Protein AF-A0A9W4D7L9-F1 (afdb_monomer_lite)

Foldseek 3Di:
DDDDDDDDDDDDDPDDPPPDDDPDDDDPDDDPPDDCQPKFWAWADPPATDGPVQLLVLLVLQLVVVVVVPDDDDDDDPPPPSQHWDQDCCQVVVVHDRQKTWGWGDDDPPDDDGQKIFIARSVVSGTPFIWGQDPDPDPPRDIDGTDTDMDHPPDDGD

Structure (mmCIF, N/CA/C/O backbone):
data_AF-A0A9W4D7L9-F1
#
_entry.id   AF-A0A9W4D7L9-F1
#
loop_
_atom_site.group_PDB
_atom_site.id
_atom_site.type_symbol
_atom_site.label_atom_id
_atom_site.label_alt_id
_atom_site.label_comp_id
_atom_site.label_asym_id
_atom_site.label_entity_id
_atom_site.label_seq_id
_atom_site.pdbx_PDB_ins_code
_atom_site.Cartn_x
_atom_site.Cartn_y
_atom_site.Cartn_z
_atom_site.occupancy
_atom_site.B_iso_or_equiv
_atom_site.auth_seq_id
_atom_site.auth_comp_id
_atom_site.auth_asym_id
_atom_site.auth_atom_id
_atom_site.pdbx_PDB_model_num
ATOM 1 N N . MET A 1 1 ? -80.096 15.668 -21.200 1.00 39.53 1 MET A N 1
ATOM 2 C CA . MET A 1 1 ? -78.839 14.946 -21.514 1.00 39.53 1 MET A CA 1
ATOM 3 C C . MET A 1 1 ? -77.787 15.503 -20.558 1.00 39.53 1 MET A C 1
ATOM 5 O O . MET A 1 1 ? -77.551 16.695 -20.610 1.00 39.53 1 MET A O 1
ATOM 9 N N . LYS A 1 2 ? -77.468 14.820 -19.444 1.00 35.56 2 LYS A N 1
ATOM 10 C CA . LYS A 1 2 ? -76.259 13.977 -19.274 1.00 35.56 2 LYS A CA 1
ATOM 11 C C . LYS A 1 2 ? -75.032 14.683 -19.895 1.00 35.56 2 LYS A C 1
ATOM 13 O O . LYS A 1 2 ? -75.004 14.805 -21.111 1.00 35.56 2 LYS A O 1
ATOM 18 N N . PHE A 1 3 ? -74.056 15.207 -19.148 1.00 45.81 3 PHE A N 1
ATOM 19 C CA . PHE A 1 3 ? -73.063 14.405 -18.424 1.00 45.81 3 PHE A CA 1
ATOM 20 C C . PHE A 1 3 ? -72.004 15.287 -17.697 1.00 45.81 3 PHE A C 1
ATOM 22 O O . PHE A 1 3 ? -71.580 16.283 -18.268 1.00 45.81 3 PHE A O 1
ATOM 29 N N . PHE A 1 4 ? -71.572 14.838 -16.500 1.00 49.97 4 PHE A N 1
ATOM 30 C CA . PHE A 1 4 ? -70.299 15.084 -15.762 1.00 49.97 4 PHE A CA 1
ATOM 31 C C . PHE A 1 4 ? -69.920 16.547 -15.423 1.00 49.97 4 PHE A C 1
ATOM 33 O O . PHE A 1 4 ? -69.553 17.314 -16.297 1.00 49.97 4 PHE A O 1
ATOM 40 N N . VAL A 1 5 ? -70.007 17.064 -14.186 1.00 48.44 5 VAL A N 1
ATOM 41 C CA . VAL A 1 5 ? -69.280 16.709 -12.938 1.00 48.44 5 VAL A CA 1
ATOM 42 C C . VAL A 1 5 ? -67.949 15.993 -13.164 1.00 48.44 5 VAL A C 1
ATOM 44 O O . VAL A 1 5 ? -67.943 14.773 -13.292 1.00 48.44 5 VAL A O 1
ATOM 47 N N . ALA A 1 6 ? -66.843 16.743 -13.125 1.00 48.75 6 ALA A N 1
ATOM 48 C CA . ALA A 1 6 ? -65.568 16.315 -12.537 1.00 48.75 6 ALA A CA 1
ATOM 49 C C . ALA A 1 6 ? -64.525 17.453 -12.550 1.00 48.75 6 ALA A C 1
ATOM 51 O O . ALA A 1 6 ? -64.296 18.053 -13.593 1.00 48.75 6 ALA A O 1
ATOM 52 N N . LEU A 1 7 ? -63.879 17.649 -11.390 1.00 46.72 7 LEU A N 1
ATOM 53 C CA . LEU A 1 7 ? -62.526 18.193 -11.165 1.00 46.72 7 LEU A CA 1
ATOM 54 C C . LEU A 1 7 ? -62.239 19.603 -11.727 1.00 46.72 7 LEU A C 1
ATOM 56 O O . LEU A 1 7 ? -62.001 19.771 -12.912 1.00 46.72 7 LEU A O 1
ATOM 60 N N . LEU A 1 8 ? -62.196 20.705 -10.972 1.00 48.62 8 LEU A N 1
ATOM 61 C CA . LEU A 1 8 ? -61.553 20.955 -9.676 1.00 48.62 8 LEU A CA 1
ATOM 62 C C . LEU A 1 8 ? -60.170 20.305 -9.503 1.00 48.62 8 LEU A C 1
ATOM 64 O O . LEU A 1 8 ? -60.041 19.095 -9.367 1.00 48.62 8 LEU A O 1
ATOM 68 N N . LEU A 1 9 ? -59.194 21.206 -9.378 1.00 43.56 9 LEU A N 1
ATOM 69 C CA . LEU A 1 9 ? -57.850 21.048 -8.837 1.00 43.56 9 LEU A CA 1
ATOM 70 C C . LEU A 1 9 ? -56.789 20.345 -9.696 1.00 43.56 9 LEU A C 1
ATOM 72 O O . LEU A 1 9 ? -56.793 19.144 -9.925 1.00 43.56 9 LEU A O 1
ATOM 76 N N . SER A 1 10 ? -55.780 21.170 -10.000 1.00 45.16 10 SER A N 1
ATOM 77 C CA . SER A 1 10 ? -54.356 20.851 -9.908 1.00 45.16 10 SER A CA 1
ATOM 78 C C . SER A 1 10 ? -53.862 19.676 -10.735 1.00 45.16 10 SER A C 1
ATOM 80 O O . SER A 1 10 ? -53.931 18.546 -10.280 1.00 45.16 10 SER A O 1
ATOM 82 N N . LEU A 1 11 ? -53.182 19.960 -11.844 1.00 47.69 11 LEU A N 1
ATOM 83 C CA . LEU A 1 11 ? -51.958 19.229 -12.170 1.00 47.69 11 LEU A CA 1
ATOM 84 C C . LEU A 1 11 ? -51.095 20.058 -13.122 1.00 47.69 11 LEU A C 1
ATOM 86 O O . LEU A 1 11 ? -51.277 20.090 -14.335 1.00 47.69 11 LEU A O 1
ATOM 90 N N . LEU A 1 12 ? -50.146 20.752 -12.493 1.00 53.72 12 LEU A N 1
ATOM 91 C CA . LEU A 1 12 ? -48.843 21.086 -13.047 1.00 53.72 12 LEU A CA 1
ATOM 92 C C . LEU A 1 12 ? -48.313 19.895 -13.855 1.00 53.72 12 LEU A C 1
ATOM 94 O O . LEU A 1 12 ? -47.987 18.857 -13.285 1.00 53.72 12 LEU A O 1
ATOM 98 N N . LEU A 1 13 ? -48.190 20.057 -15.167 1.00 53.44 13 LEU A N 1
ATOM 99 C CA . LEU A 1 13 ? -47.431 19.143 -16.013 1.00 53.44 13 LEU A CA 1
ATOM 100 C C . LEU A 1 13 ? -46.255 19.915 -16.605 1.00 53.44 13 LEU A C 1
ATOM 102 O O . LEU A 1 13 ? -46.227 20.294 -17.771 1.00 53.44 13 LEU A O 1
ATOM 106 N N . ILE A 1 14 ? -45.280 20.162 -15.731 1.00 51.59 14 ILE A N 1
ATOM 107 C CA . ILE A 1 14 ? -43.893 20.404 -16.114 1.00 51.59 14 ILE A CA 1
ATOM 108 C C . ILE A 1 14 ? -43.387 19.058 -16.639 1.00 51.59 14 ILE A C 1
ATOM 110 O O . ILE A 1 14 ? -43.145 18.134 -15.866 1.00 51.59 14 ILE A O 1
ATOM 114 N N . SER A 1 15 ? -43.269 18.917 -17.955 1.00 47.84 15 SER A N 1
ATOM 115 C CA . SER A 1 15 ? -42.653 17.747 -18.573 1.00 47.84 15 SER A CA 1
ATOM 116 C C . SER A 1 15 ? -41.131 17.834 -18.430 1.00 47.84 15 SER A C 1
ATOM 118 O O . SER A 1 15 ? -40.434 18.307 -19.327 1.00 47.84 15 SER A O 1
ATOM 120 N N . THR A 1 16 ? -40.605 17.392 -17.289 1.00 58.09 16 THR A N 1
ATOM 121 C CA . THR A 1 16 ? -39.207 16.970 -17.169 1.00 58.09 16 THR A CA 1
ATOM 122 C C . THR A 1 16 ? -39.081 15.548 -17.726 1.00 58.09 16 THR A C 1
ATOM 124 O O . THR A 1 16 ? -39.825 14.656 -17.306 1.00 58.09 16 THR A O 1
ATOM 127 N N . PRO A 1 17 ? -38.152 15.266 -18.656 1.00 49.84 17 PRO A N 1
ATOM 128 C CA . PRO A 1 17 ? -37.817 13.888 -18.967 1.00 49.84 17 PRO A CA 1
ATOM 129 C C . PRO A 1 17 ? -37.089 13.293 -17.760 1.00 49.84 17 PRO A C 1
ATOM 131 O O . PRO A 1 17 ? -35.905 13.527 -17.523 1.00 49.84 17 PRO A O 1
ATOM 134 N N . THR A 1 18 ? -37.834 12.515 -16.982 1.00 48.56 18 THR A N 1
ATOM 135 C CA . THR A 1 18 ? -37.284 11.611 -15.978 1.00 48.56 18 THR A CA 1
ATOM 136 C C . THR A 1 18 ? -36.691 10.420 -16.727 1.00 48.56 18 THR A C 1
ATOM 138 O O . THR A 1 18 ? -37.384 9.444 -16.995 1.00 48.56 18 THR A O 1
ATOM 141 N N . ILE A 1 19 ? -35.412 10.493 -17.104 1.00 51.25 19 ILE A N 1
ATOM 142 C CA . ILE A 1 19 ? -34.657 9.276 -17.417 1.00 51.25 19 ILE A CA 1
ATOM 143 C C . ILE A 1 19 ? -34.213 8.698 -16.078 1.00 51.25 19 ILE A C 1
ATOM 145 O O . ILE A 1 19 ? -33.366 9.247 -15.372 1.00 51.25 19 ILE A O 1
ATOM 149 N N . ALA A 1 20 ? -34.883 7.611 -15.713 1.00 48.94 20 ALA A N 1
ATOM 150 C CA . ALA A 1 20 ? -34.623 6.823 -14.530 1.00 48.94 20 ALA A CA 1
ATOM 151 C C . ALA A 1 20 ? -33.169 6.325 -14.485 1.00 48.94 20 ALA A C 1
ATOM 153 O O . ALA A 1 20 ? -32.570 5.938 -15.488 1.00 48.94 20 ALA A O 1
ATOM 154 N N . ARG A 1 21 ? -32.633 6.308 -13.265 1.00 45.81 21 ARG A N 1
ATOM 155 C CA . ARG A 1 21 ? -31.405 5.624 -12.856 1.00 45.81 21 ARG A CA 1
ATOM 156 C C . ARG A 1 21 ? -31.356 4.196 -13.418 1.00 45.81 21 ARG A C 1
ATOM 158 O O . ARG A 1 21 ? -32.231 3.391 -13.123 1.00 45.81 21 ARG A O 1
ATOM 165 N N . SER A 1 22 ? -30.254 3.860 -14.080 1.00 35.50 22 SER A N 1
ATOM 166 C CA . SER A 1 22 ? -29.728 2.497 -14.139 1.00 35.50 22 SER A CA 1
ATOM 167 C C . SER A 1 22 ? -28.248 2.557 -13.782 1.00 35.50 22 SER A C 1
ATOM 169 O O . SER A 1 22 ? -27.393 2.875 -14.606 1.00 35.50 22 SER A O 1
ATOM 171 N N . VAL A 1 23 ? -27.966 2.305 -12.505 1.00 49.47 23 VAL A N 1
ATOM 172 C CA . VAL A 1 23 ? -26.630 1.997 -12.003 1.00 49.47 23 VAL A CA 1
ATOM 173 C C . VAL A 1 23 ? -26.426 0.504 -12.241 1.00 49.47 23 VAL A C 1
ATOM 175 O O . VAL A 1 23 ? -26.947 -0.293 -11.471 1.00 49.47 23 VAL A O 1
ATOM 178 N N . ASN A 1 24 ? -25.759 0.133 -13.336 1.00 39.84 24 ASN A N 1
ATOM 179 C CA . ASN A 1 24 ? -24.883 -1.043 -13.438 1.00 39.84 24 ASN A CA 1
ATOM 180 C C . ASN A 1 24 ? -24.457 -1.301 -14.886 1.00 39.84 24 ASN A C 1
ATOM 182 O O . ASN A 1 24 ? -25.270 -1.241 -15.801 1.00 39.84 24 ASN A O 1
ATOM 186 N N . GLY A 1 25 ? -23.203 -1.730 -15.042 1.00 33.22 25 GLY A N 1
ATOM 187 C CA . GLY A 1 25 ? -22.827 -2.642 -16.121 1.00 33.22 25 GLY A CA 1
ATOM 188 C C . GLY A 1 25 ? -21.951 -2.043 -17.212 1.00 33.22 25 GLY A C 1
ATOM 189 O O . GLY A 1 25 ? -22.441 -1.533 -18.209 1.00 33.22 25 GLY A O 1
ATOM 190 N N . SER A 1 26 ? -20.641 -2.165 -17.005 1.00 46.06 26 SER A N 1
ATOM 191 C CA . SER A 1 26 ? -19.586 -2.314 -18.013 1.00 46.06 26 SER A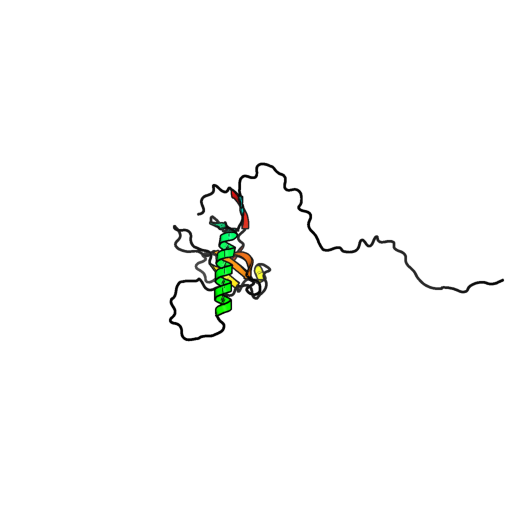 CA 1
ATOM 192 C C . SER A 1 26 ? -19.927 -1.985 -19.477 1.00 46.06 26 SER A C 1
ATOM 194 O O . SER A 1 26 ? -20.535 -2.776 -20.194 1.00 46.06 26 SER A O 1
ATOM 196 N N . SER A 1 27 ? -19.304 -0.939 -20.003 1.00 39.19 27 SER A N 1
ATOM 197 C CA . SER A 1 27 ? -18.624 -1.100 -21.285 1.00 39.19 27 SER A CA 1
ATOM 198 C C . SER A 1 27 ? -17.286 -0.394 -21.182 1.00 39.19 27 SER A C 1
ATOM 200 O O . SER A 1 27 ? -17.198 0.824 -21.059 1.00 39.19 27 SER A O 1
ATOM 202 N N . LEU A 1 28 ? -16.244 -1.224 -21.122 1.00 44.22 28 LEU A N 1
ATOM 203 C CA . LEU A 1 28 ? -14.868 -0.862 -21.410 1.00 44.22 28 LEU A CA 1
ATOM 204 C C . LEU A 1 28 ? -14.845 0.235 -22.476 1.00 44.22 28 LEU A C 1
ATOM 206 O O . LEU A 1 28 ? -15.175 -0.019 -23.637 1.00 44.22 28 LEU A O 1
ATOM 210 N N . GLN A 1 29 ? -14.445 1.448 -22.091 1.00 43.44 29 GLN A N 1
ATOM 211 C CA . GLN A 1 29 ? -13.973 2.406 -23.075 1.00 43.44 29 GLN A CA 1
ATOM 212 C C . GLN A 1 29 ? -12.815 1.734 -23.807 1.00 43.44 29 GLN A C 1
ATOM 214 O O . GLN A 1 29 ? -11.781 1.439 -23.212 1.00 43.44 29 GLN A O 1
ATOM 219 N N . LYS A 1 30 ? -13.085 1.413 -25.077 1.00 44.56 30 LYS A N 1
ATOM 220 C CA . LYS A 1 30 ? -12.150 1.111 -26.162 1.00 44.56 30 LYS A CA 1
ATOM 221 C C . LYS A 1 30 ? -10.707 1.426 -25.764 1.00 44.56 30 LYS A C 1
ATOM 223 O O . LYS A 1 30 ? -10.271 2.572 -25.828 1.00 44.56 30 LYS A O 1
ATOM 228 N N . VAL A 1 31 ? -9.981 0.385 -25.361 1.00 47.41 31 VAL A N 1
ATOM 229 C CA . VAL A 1 31 ? -8.530 0.445 -25.218 1.00 47.41 31 VAL A CA 1
ATOM 230 C C . VAL A 1 31 ? -7.973 0.601 -26.626 1.00 47.41 31 VAL A C 1
ATOM 232 O O . VAL A 1 31 ? -8.054 -0.311 -27.449 1.00 47.41 31 VAL A O 1
ATOM 235 N N . ASP A 1 32 ? -7.480 1.801 -26.909 1.00 41.84 32 ASP A N 1
ATOM 236 C CA . ASP A 1 32 ? -6.741 2.132 -28.116 1.00 41.84 32 ASP A CA 1
ATOM 237 C C . ASP A 1 32 ? -5.537 1.179 -28.203 1.00 41.84 32 ASP A C 1
ATOM 239 O O . ASP A 1 32 ? -4.627 1.206 -27.370 1.00 41.84 32 ASP A O 1
ATOM 243 N N . LYS A 1 33 ? -5.573 0.253 -29.166 1.00 45.53 33 LYS A N 1
ATOM 244 C CA . LYS A 1 33 ? -4.533 -0.754 -29.400 1.00 45.53 33 LYS A CA 1
ATOM 245 C C . LYS A 1 33 ? -3.344 -0.074 -30.085 1.00 45.53 33 LYS A C 1
ATOM 247 O O . LYS A 1 33 ? -3.106 -0.271 -31.272 1.00 45.53 33 LYS A O 1
ATOM 252 N N . ARG A 1 34 ? -2.615 0.763 -29.347 1.00 53.78 34 ARG A N 1
ATOM 253 C CA . ARG A 1 34 ? -1.364 1.393 -29.789 1.00 53.78 34 ARG A CA 1
ATOM 254 C C . ARG A 1 34 ? -0.223 0.879 -28.916 1.00 53.78 34 ARG A C 1
ATOM 256 O O . ARG A 1 34 ? -0.152 1.227 -27.745 1.00 53.78 34 ARG A O 1
ATOM 263 N N . ASN A 1 35 ? 0.621 0.021 -29.500 1.00 48.62 35 ASN A N 1
ATOM 264 C CA . ASN A 1 35 ? 1.875 -0.512 -28.945 1.00 48.62 35 ASN A CA 1
ATOM 265 C C . ASN A 1 35 ? 1.834 -0.796 -27.437 1.00 48.62 35 ASN A C 1
ATOM 267 O O . ASN A 1 35 ? 2.450 -0.102 -26.627 1.00 48.62 35 ASN A O 1
ATOM 271 N N . SER A 1 36 ? 1.083 -1.826 -27.050 1.00 55.72 36 SER A N 1
ATOM 272 C CA . SER A 1 36 ? 1.057 -2.295 -25.669 1.00 55.72 36 SER A CA 1
ATOM 273 C C . SER A 1 36 ? 2.248 -3.216 -25.418 1.00 55.72 36 SER A C 1
ATOM 275 O O . SER A 1 36 ? 2.080 -4.432 -25.300 1.00 55.72 36 SER A O 1
ATOM 277 N N . ASP A 1 37 ? 3.453 -2.650 -25.343 1.00 62.28 37 ASP A N 1
ATOM 278 C CA . ASP A 1 37 ? 4.521 -3.338 -24.618 1.00 62.28 37 ASP A CA 1
ATOM 279 C C . ASP A 1 37 ? 3.966 -3.740 -23.242 1.00 62.28 37 ASP A C 1
ATOM 281 O O . ASP A 1 37 ? 3.205 -2.957 -22.652 1.00 62.28 37 ASP A O 1
ATOM 285 N N . PRO A 1 38 ? 4.276 -4.945 -22.730 1.00 69.44 38 PRO A N 1
ATOM 286 C CA . PRO A 1 38 ? 3.800 -5.359 -21.421 1.00 69.44 38 PRO A CA 1
ATOM 287 C C . PRO A 1 38 ? 4.160 -4.281 -20.390 1.00 69.44 38 PRO A C 1
ATOM 289 O O . PRO A 1 38 ? 5.289 -3.785 -20.342 1.00 69.44 38 PRO A O 1
ATOM 292 N N . ARG A 1 39 ? 3.170 -3.862 -19.599 1.00 79.75 39 ARG A N 1
ATOM 293 C CA . ARG A 1 39 ? 3.345 -2.867 -18.538 1.00 79.75 39 ARG A CA 1
ATOM 294 C C . ARG A 1 39 ? 3.089 -3.510 -17.191 1.00 79.75 39 ARG A C 1
ATOM 296 O O . ARG A 1 39 ? 2.148 -4.284 -17.032 1.00 79.75 39 ARG A O 1
ATOM 303 N N . HIS A 1 40 ? 3.911 -3.141 -16.224 1.00 85.00 40 HIS A N 1
ATOM 304 C CA . HIS A 1 40 ? 3.622 -3.341 -14.815 1.00 85.00 40 HIS A CA 1
ATOM 305 C C . HIS A 1 40 ? 2.654 -2.257 -14.340 1.00 85.00 40 HIS A C 1
ATOM 307 O O . HIS A 1 40 ? 2.683 -1.127 -14.836 1.00 85.00 40 HIS A O 1
ATOM 313 N N . PHE A 1 41 ? 1.820 -2.599 -13.362 1.00 90.56 41 PHE A N 1
ATOM 314 C CA . PHE A 1 41 ? 0.887 -1.689 -12.697 1.00 90.56 41 PHE A CA 1
ATOM 315 C C . PHE A 1 41 ? 1.104 -1.753 -11.188 1.00 90.56 41 PHE A C 1
ATOM 317 O O . PHE A 1 41 ? 1.391 -2.825 -10.646 1.00 90.56 41 PHE A O 1
ATOM 324 N N . GLY A 1 42 ? 0.949 -0.621 -10.506 1.00 93.44 42 GLY A N 1
ATOM 325 C CA . GLY A 1 42 ? 1.091 -0.564 -9.057 1.00 93.44 42 GLY A CA 1
ATOM 326 C C . GLY A 1 42 ? 1.265 0.854 -8.530 1.00 93.44 42 GLY A C 1
ATOM 327 O O . GLY A 1 42 ? 0.600 1.779 -8.997 1.00 93.44 42 GLY A O 1
ATOM 328 N N . PHE A 1 43 ? 2.156 1.019 -7.555 1.00 94.19 43 PHE A N 1
ATOM 329 C CA . PHE A 1 43 ? 2.311 2.255 -6.790 1.00 94.19 43 PHE A CA 1
ATOM 330 C C . PHE A 1 43 ? 3.737 2.792 -6.848 1.00 94.19 43 PHE A C 1
ATOM 332 O O . PHE A 1 43 ? 4.694 2.028 -6.809 1.00 94.19 43 PHE A O 1
ATOM 339 N N . GLU A 1 44 ? 3.873 4.112 -6.902 1.00 92.62 44 GLU A N 1
ATOM 340 C CA . GLU A 1 44 ? 5.145 4.831 -6.909 1.00 92.62 44 GLU A CA 1
ATOM 341 C C . GLU A 1 44 ? 5.243 5.747 -5.687 1.00 92.62 44 GLU A C 1
ATOM 343 O O . GLU A 1 44 ? 4.441 6.671 -5.515 1.00 92.62 44 GLU A O 1
ATOM 348 N N . CYS A 1 45 ? 6.229 5.465 -4.839 1.00 89.44 45 CYS A N 1
ATOM 349 C CA . CYS A 1 45 ? 6.534 6.178 -3.605 1.00 89.44 45 CYS A CA 1
ATOM 350 C C . CYS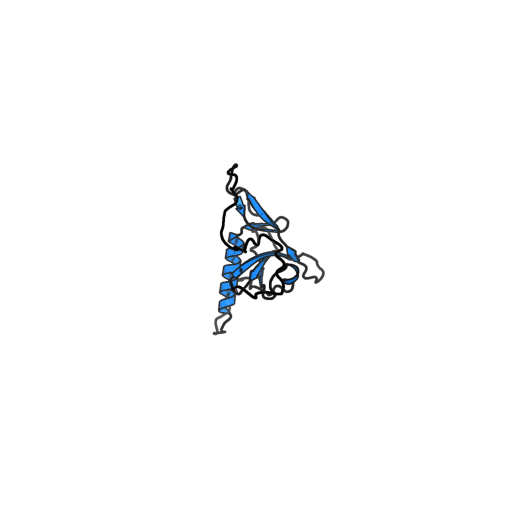 A 1 45 ? 7.917 6.827 -3.744 1.00 89.44 45 CYS A C 1
ATOM 352 O O . CYS A 1 45 ? 8.944 6.176 -3.544 1.00 89.44 45 CYS A O 1
ATOM 354 N N . GLY A 1 46 ? 7.964 8.101 -4.140 1.00 86.00 46 GLY A N 1
ATOM 355 C CA . GLY A 1 46 ? 9.232 8.766 -4.451 1.00 86.00 46 GLY A CA 1
ATOM 356 C C . GLY A 1 46 ? 9.948 8.075 -5.616 1.00 86.00 46 GLY A C 1
ATOM 357 O O . GLY A 1 46 ? 9.431 8.052 -6.728 1.00 86.00 46 GLY A O 1
ATOM 358 N N . SER A 1 47 ? 11.128 7.509 -5.364 1.00 84.38 47 SER A N 1
ATOM 359 C CA . SER A 1 47 ? 11.911 6.746 -6.348 1.00 84.38 47 SER A CA 1
ATOM 360 C C . SER A 1 47 ? 11.540 5.260 -6.433 1.00 84.38 47 SER A C 1
ATOM 362 O O . SER A 1 47 ? 11.992 4.582 -7.359 1.00 84.38 47 SER A O 1
ATOM 364 N N . ARG A 1 48 ? 10.743 4.750 -5.485 1.00 85.94 48 ARG A N 1
ATOM 365 C CA . ARG A 1 48 ? 10.399 3.327 -5.380 1.00 85.94 48 ARG A CA 1
ATOM 366 C C . ARG A 1 48 ? 9.114 3.016 -6.118 1.00 85.94 48 ARG A C 1
ATOM 368 O O . ARG A 1 48 ? 8.171 3.810 -6.100 1.00 85.94 48 ARG A O 1
ATOM 375 N N . LYS A 1 49 ? 9.057 1.832 -6.725 1.00 88.44 49 LYS A N 1
ATOM 376 C CA . LYS A 1 49 ? 7.852 1.322 -7.383 1.00 88.44 49 LYS A CA 1
ATOM 377 C C . LYS A 1 49 ? 7.533 -0.072 -6.880 1.00 88.44 49 LYS A C 1
ATOM 379 O O . LYS A 1 49 ? 8.399 -0.936 -6.842 1.00 88.44 49 LYS A O 1
ATOM 384 N N . TYR A 1 50 ? 6.270 -0.284 -6.551 1.00 89.12 50 TYR A N 1
ATOM 385 C CA . TYR A 1 50 ? 5.750 -1.533 -6.021 1.00 89.12 50 TYR A CA 1
ATOM 386 C C . TYR A 1 50 ? 4.698 -2.072 -6.973 1.00 89.12 50 TYR A C 1
ATOM 388 O O . TYR A 1 50 ? 3.708 -1.390 -7.246 1.00 89.12 50 TYR A O 1
ATOM 396 N N . LYS A 1 51 ? 4.898 -3.290 -7.485 1.00 91.19 51 LYS A N 1
ATOM 397 C CA . LYS A 1 51 ? 3.870 -3.979 -8.270 1.00 91.19 51 LYS A CA 1
ATOM 398 C C . LYS A 1 51 ? 2.625 -4.197 -7.422 1.00 91.19 51 LYS A C 1
ATOM 400 O O . LYS A 1 51 ? 2.713 -4.513 -6.236 1.00 91.19 51 LYS A O 1
ATOM 405 N N . LEU A 1 52 ? 1.464 -4.129 -8.065 1.00 93.00 52 LEU A N 1
ATOM 406 C CA . LEU A 1 52 ? 0.202 -4.472 -7.420 1.00 93.00 52 LEU A CA 1
ATOM 407 C C . LEU A 1 52 ? 0.220 -5.904 -6.861 1.00 93.00 52 LEU A C 1
ATOM 409 O O . LEU A 1 52 ? -0.309 -6.123 -5.779 1.00 93.00 52 LEU A O 1
ATOM 413 N N . SER A 1 53 ? 0.869 -6.852 -7.549 1.00 91.50 53 SER A N 1
ATOM 414 C CA . SER A 1 53 ? 1.028 -8.231 -7.062 1.00 91.50 53 SER A CA 1
ATOM 415 C C . SER A 1 53 ? 1.747 -8.286 -5.714 1.00 91.50 53 SER A C 1
ATOM 417 O O . SER A 1 53 ? 1.250 -8.919 -4.795 1.00 91.50 53 SER A O 1
ATOM 419 N N . THR A 1 54 ? 2.838 -7.533 -5.550 1.00 91.12 54 THR A N 1
ATOM 420 C CA . THR A 1 54 ? 3.559 -7.437 -4.273 1.00 91.12 54 THR A CA 1
ATOM 421 C C . THR A 1 54 ? 2.665 -6.885 -3.166 1.00 91.12 54 THR A C 1
ATOM 423 O O . THR A 1 54 ? 2.687 -7.385 -2.047 1.00 91.12 54 THR A O 1
ATOM 426 N N . CYS A 1 55 ? 1.845 -5.872 -3.462 1.00 93.25 55 CYS A N 1
ATOM 427 C CA . CYS A 1 55 ? 0.890 -5.349 -2.486 1.00 93.25 55 CYS A CA 1
ATOM 428 C C . CYS A 1 55 ? -0.173 -6.391 -2.102 1.00 93.25 55 CYS A C 1
ATOM 430 O O . CY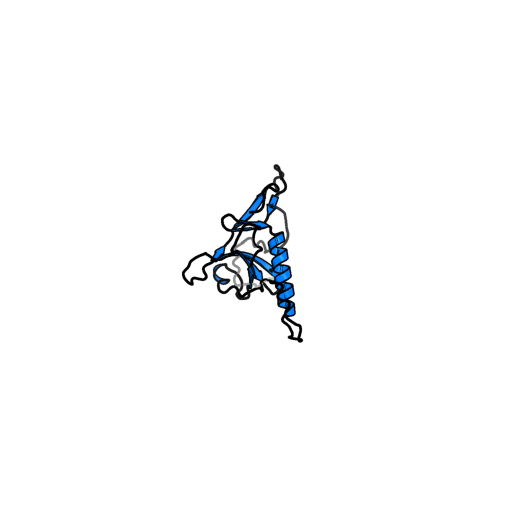S A 1 55 ? -0.545 -6.466 -0.934 1.00 93.25 55 CYS A O 1
ATOM 432 N N . ILE A 1 56 ? -0.658 -7.178 -3.070 1.00 93.38 56 ILE A N 1
ATOM 433 C CA . ILE A 1 56 ? -1.633 -8.253 -2.839 1.00 93.38 56 ILE A CA 1
ATOM 434 C C . ILE A 1 56 ? -1.038 -9.324 -1.928 1.00 93.38 56 ILE A C 1
ATOM 436 O O . ILE A 1 56 ? -1.686 -9.692 -0.952 1.00 93.38 56 ILE A O 1
ATOM 440 N N . ASP A 1 57 ? 0.183 -9.777 -2.211 1.00 91.69 57 ASP A N 1
ATOM 441 C CA . ASP A 1 57 ? 0.850 -10.826 -1.434 1.00 91.69 57 ASP A CA 1
ATOM 442 C C . ASP A 1 57 ? 1.024 -10.394 0.030 1.00 91.69 57 ASP A C 1
ATOM 444 O O . ASP A 1 57 ? 0.601 -11.095 0.946 1.00 91.69 57 ASP A O 1
ATOM 448 N N . VAL A 1 58 ? 1.523 -9.174 0.260 1.00 91.38 58 VAL A N 1
ATOM 449 C CA . VAL A 1 58 ? 1.727 -8.644 1.619 1.00 91.38 58 VAL A CA 1
ATOM 450 C C . VAL A 1 58 ? 0.404 -8.468 2.375 1.00 91.38 58 VAL A C 1
ATOM 452 O O . VAL A 1 58 ? 0.327 -8.769 3.566 1.00 91.38 58 VAL A O 1
ATOM 455 N N . VAL A 1 59 ? -0.657 -7.987 1.715 1.00 92.69 59 VAL A N 1
ATOM 456 C CA . VAL A 1 59 ? -1.977 -7.846 2.357 1.00 92.69 59 VAL A CA 1
ATOM 457 C C . VAL A 1 59 ? -2.597 -9.204 2.657 1.00 92.69 59 VAL A C 1
ATOM 45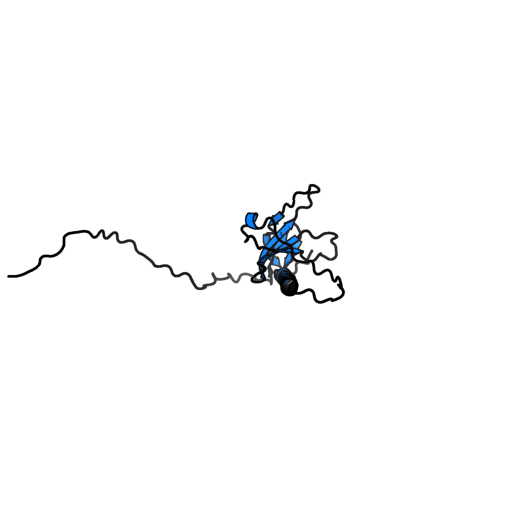9 O O . VAL A 1 59 ? -3.212 -9.364 3.711 1.00 92.69 59 VAL A O 1
ATOM 462 N N . LYS A 1 60 ? -2.419 -10.187 1.772 1.00 90.94 60 LYS A N 1
ATOM 463 C CA . LYS A 1 60 ? -2.880 -11.556 1.996 1.00 90.94 60 LYS A CA 1
ATOM 464 C C . LYS A 1 60 ? -2.227 -12.145 3.247 1.00 90.94 60 LYS A C 1
ATOM 466 O O . LYS A 1 60 ? -2.950 -12.568 4.147 1.00 90.94 60 LYS A O 1
ATOM 471 N N . ASP A 1 61 ? -0.902 -12.067 3.350 1.00 88.06 61 ASP A N 1
ATOM 472 C CA . ASP A 1 61 ? -0.155 -12.550 4.516 1.00 88.06 61 ASP A CA 1
ATOM 473 C C . ASP A 1 61 ? -0.594 -11.830 5.804 1.00 88.06 61 ASP A C 1
ATOM 475 O O . ASP A 1 61 ? -0.827 -12.457 6.843 1.00 88.06 61 ASP A O 1
ATOM 479 N N . ALA A 1 62 ? -0.778 -10.506 5.736 1.00 87.94 62 ALA A N 1
ATOM 480 C CA . ALA A 1 62 ? -1.241 -9.704 6.865 1.00 87.94 62 ALA A CA 1
ATOM 481 C C . ALA A 1 62 ? -2.653 -10.099 7.328 1.00 87.94 62 ALA A C 1
ATOM 483 O O . ALA A 1 62 ? -2.913 -10.192 8.530 1.00 87.94 62 ALA A O 1
ATOM 484 N N . CYS A 1 63 ? -3.562 -10.350 6.387 1.00 86.25 63 CYS A N 1
ATOM 485 C CA . CYS A 1 63 ? -4.922 -10.789 6.669 1.00 86.25 63 CYS A CA 1
ATOM 486 C C . CYS A 1 63 ? -4.980 -12.193 7.276 1.00 86.25 63 CYS A C 1
ATOM 488 O O . CYS A 1 63 ? -5.711 -12.422 8.245 1.00 86.25 63 CYS A O 1
ATOM 490 N N . GLU A 1 64 ? -4.193 -13.129 6.743 1.00 84.94 64 GLU A N 1
ATOM 491 C CA . GLU A 1 64 ? -4.083 -14.479 7.290 1.00 84.94 64 GLU A CA 1
ATOM 492 C C . GLU A 1 64 ? -3.548 -14.429 8.728 1.00 84.94 64 GLU A C 1
ATOM 494 O O . GLU A 1 64 ? -4.153 -15.011 9.634 1.00 84.94 64 GLU A O 1
ATOM 499 N N . ALA A 1 65 ? -2.499 -13.641 8.986 1.00 72.44 65 ALA A N 1
ATOM 500 C CA . ALA A 1 65 ? -1.977 -13.425 10.333 1.00 72.44 65 ALA A CA 1
ATOM 501 C C . ALA A 1 65 ? -3.014 -12.780 11.272 1.00 72.44 65 ALA A C 1
ATOM 503 O O . ALA A 1 65 ? -3.146 -13.204 12.419 1.00 72.44 65 ALA A O 1
ATOM 504 N N . HIS A 1 66 ? -3.786 -11.798 10.792 1.00 64.12 66 HIS A N 1
ATOM 505 C CA . HIS A 1 66 ? -4.805 -11.105 11.587 1.00 64.12 66 HIS A CA 1
ATOM 506 C C . HIS A 1 66 ? -5.973 -12.024 11.983 1.00 64.12 66 HIS A C 1
ATOM 508 O O . HIS A 1 66 ? -6.430 -11.998 13.127 1.00 64.12 66 HIS A O 1
ATOM 514 N N . SER A 1 67 ? -6.422 -12.896 11.074 1.00 58.50 67 SER A N 1
ATOM 515 C CA . SER A 1 67 ? -7.499 -13.861 11.346 1.00 58.50 67 SER A CA 1
ATOM 516 C C . SER A 1 67 ? -7.127 -14.902 12.419 1.00 58.50 67 SER A C 1
ATOM 518 O O . SER A 1 67 ? -7.986 -15.338 13.191 1.00 58.50 67 SER A O 1
ATOM 520 N N . ASN A 1 68 ? -5.833 -15.228 12.534 1.00 51.03 68 ASN A N 1
ATOM 521 C CA . ASN A 1 68 ? -5.289 -16.207 13.478 1.00 51.03 68 ASN A CA 1
ATOM 522 C C . ASN A 1 68 ? -5.041 -15.655 14.898 1.00 51.03 68 ASN A C 1
ATOM 524 O O . ASN A 1 68 ? -4.751 -16.429 15.809 1.00 51.03 68 ASN A O 1
ATOM 528 N N . VAL A 1 69 ? -5.235 -14.352 15.149 1.00 50.88 69 VAL A N 1
ATOM 529 C CA . VAL A 1 69 ? -5.119 -13.756 16.503 1.00 50.88 69 VAL A CA 1
ATOM 530 C C . VAL A 1 69 ? -6.264 -14.201 17.437 1.00 50.88 69 VAL A C 1
ATOM 532 O O . VAL A 1 69 ? -6.226 -13.993 18.652 1.00 50.88 69 VAL A O 1
ATOM 535 N N . ARG A 1 70 ? -7.275 -14.920 16.927 1.00 44.91 70 ARG A N 1
ATOM 536 C CA . ARG A 1 70 ? -8.300 -15.577 17.754 1.00 44.91 70 ARG A CA 1
ATOM 537 C C . ARG A 1 70 ? -7.814 -16.920 18.319 1.00 44.91 70 ARG A C 1
ATOM 539 O O . ARG A 1 70 ? -8.260 -17.974 17.874 1.00 44.91 70 ARG A O 1
ATOM 546 N N . LYS A 1 71 ? -6.990 -16.828 19.373 1.00 39.31 71 LYS A N 1
ATOM 547 C CA . LYS A 1 71 ? -6.857 -17.697 20.574 1.00 39.31 71 LYS A CA 1
ATOM 548 C C . LYS A 1 71 ? -5.377 -17.941 20.908 1.00 39.31 71 LYS A C 1
ATOM 550 O O . LYS A 1 71 ? -4.698 -18.617 20.139 1.00 39.31 71 LYS A O 1
ATOM 555 N N . PRO A 1 72 ? -4.886 -17.516 22.087 1.00 41.22 72 PRO A N 1
ATOM 556 C CA . PRO A 1 72 ? -3.592 -17.971 22.562 1.00 41.22 72 PRO A CA 1
ATOM 557 C C . PRO A 1 72 ? -3.743 -19.438 22.977 1.00 41.22 72 PRO A C 1
ATOM 559 O O . PRO A 1 72 ? -4.304 -19.755 24.024 1.00 41.22 72 PRO A O 1
ATOM 562 N N . LYS A 1 73 ? -3.271 -20.358 22.139 1.00 40.28 73 LYS A N 1
ATOM 563 C CA . LYS A 1 73 ? -2.832 -21.668 22.613 1.00 40.28 73 LYS A CA 1
ATOM 564 C C . LYS A 1 73 ? -1.319 -21.667 22.525 1.00 40.28 73 LYS A C 1
ATOM 566 O O . LYS A 1 73 ? -0.782 -21.468 21.445 1.00 40.28 73 LYS A O 1
ATOM 571 N N . ASN A 1 74 ? -0.689 -21.825 23.687 1.00 47.59 74 ASN A N 1
ATOM 572 C CA . ASN A 1 74 ? 0.744 -21.986 23.926 1.00 47.59 74 ASN A CA 1
ATOM 573 C C . ASN A 1 74 ? 1.501 -22.551 22.717 1.00 47.59 74 ASN A C 1
ATOM 575 O O . ASN A 1 74 ? 1.545 -23.766 22.538 1.00 47.59 74 ASN A O 1
ATOM 579 N N . ILE A 1 75 ? 2.106 -21.684 21.908 1.00 46.38 75 ILE A N 1
ATOM 580 C CA . ILE A 1 75 ? 3.070 -22.085 20.887 1.00 46.38 75 ILE A CA 1
ATOM 581 C C . ILE A 1 75 ? 4.207 -21.071 20.936 1.00 46.38 75 ILE A C 1
ATOM 583 O O . ILE A 1 75 ? 3.997 -19.861 20.863 1.00 46.38 75 ILE A O 1
ATOM 587 N N . VAL A 1 76 ? 5.406 -21.611 21.139 1.00 37.91 76 VAL A N 1
ATOM 588 C CA . VAL A 1 76 ? 6.700 -20.932 21.127 1.00 37.91 76 VAL A CA 1
ATOM 589 C C . VAL A 1 76 ? 6.761 -19.987 19.925 1.00 37.91 76 VAL A C 1
ATOM 591 O O . VAL A 1 76 ? 6.645 -20.431 18.783 1.00 37.91 76 VAL A O 1
ATOM 594 N N . LEU A 1 77 ? 6.905 -18.685 20.191 1.00 36.56 77 LEU A N 1
ATOM 595 C CA . LEU A 1 77 ? 7.022 -17.649 19.165 1.00 36.56 77 LEU A CA 1
ATOM 596 C C . LEU A 1 77 ? 8.315 -17.851 18.365 1.00 36.56 77 LEU A C 1
ATOM 598 O O . LEU A 1 77 ? 9.367 -17.317 18.710 1.00 36.56 77 LEU A O 1
ATOM 602 N N . ASN A 1 78 ? 8.226 -18.587 17.259 1.00 32.16 78 ASN A N 1
ATOM 603 C CA . ASN A 1 78 ? 9.161 -18.425 16.155 1.00 32.16 78 ASN A CA 1
ATOM 604 C C . ASN A 1 78 ? 8.840 -17.083 15.488 1.00 32.16 78 ASN A C 1
ATOM 606 O O . ASN A 1 78 ? 7.985 -17.003 14.608 1.00 32.16 78 ASN A O 1
ATOM 610 N N . TYR A 1 79 ? 9.516 -16.024 15.941 1.00 31.97 79 TYR A N 1
ATOM 611 C CA . TYR A 1 79 ? 9.556 -14.709 15.299 1.00 31.97 79 TYR A CA 1
ATOM 612 C C . TYR A 1 79 ? 10.231 -14.828 13.920 1.00 31.97 79 TYR A C 1
ATOM 614 O O . TYR A 1 79 ? 11.368 -14.420 13.707 1.00 31.97 79 TYR A O 1
ATOM 622 N N . THR A 1 80 ? 9.527 -15.396 12.945 1.00 36.69 80 THR A N 1
ATOM 623 C CA . THR A 1 80 ? 9.705 -14.950 11.564 1.00 36.69 80 THR A CA 1
ATOM 624 C C . THR A 1 80 ? 8.993 -13.609 11.492 1.00 36.69 80 THR A C 1
ATOM 626 O O . THR A 1 80 ? 7.834 -13.506 11.884 1.00 36.69 80 THR A O 1
ATOM 629 N N . MET A 1 81 ? 9.715 -12.557 11.107 1.00 39.00 81 MET A N 1
ATOM 630 C CA . MET A 1 81 ? 9.237 -11.173 11.075 1.00 39.00 81 MET A CA 1
ATOM 631 C C . MET A 1 81 ? 8.159 -10.950 10.001 1.00 39.00 81 MET A C 1
ATOM 633 O O . MET A 1 81 ? 8.334 -10.140 9.093 1.00 39.00 81 MET A O 1
ATOM 637 N N . ALA A 1 82 ? 7.032 -11.653 10.092 1.00 44.91 82 ALA A N 1
ATOM 638 C CA . ALA A 1 82 ? 5.800 -11.205 9.476 1.00 44.91 82 ALA A CA 1
ATOM 639 C C . ALA A 1 82 ? 5.505 -9.839 10.098 1.00 44.91 82 ALA A C 1
ATOM 641 O O . ALA A 1 82 ? 5.188 -9.735 11.284 1.00 44.91 82 ALA A O 1
ATOM 642 N N . LYS A 1 83 ? 5.736 -8.769 9.335 1.00 62.78 83 LYS A N 1
ATOM 643 C CA . LYS A 1 83 ? 5.487 -7.407 9.798 1.00 62.78 83 LYS A CA 1
ATOM 644 C C . LYS A 1 83 ? 3.992 -7.299 10.057 1.00 62.78 83 LYS A C 1
ATOM 646 O O . LYS A 1 83 ? 3.197 -7.267 9.124 1.00 62.78 83 LYS A O 1
ATOM 651 N N . HIS A 1 84 ? 3.615 -7.361 11.329 1.00 74.00 84 HIS A N 1
ATOM 652 C CA . HIS A 1 84 ? 2.218 -7.390 11.723 1.00 74.00 84 HIS A CA 1
ATOM 653 C C . HIS A 1 84 ? 1.513 -6.121 11.233 1.00 74.00 84 HIS A C 1
ATOM 655 O O . HIS A 1 84 ? 2.080 -5.029 1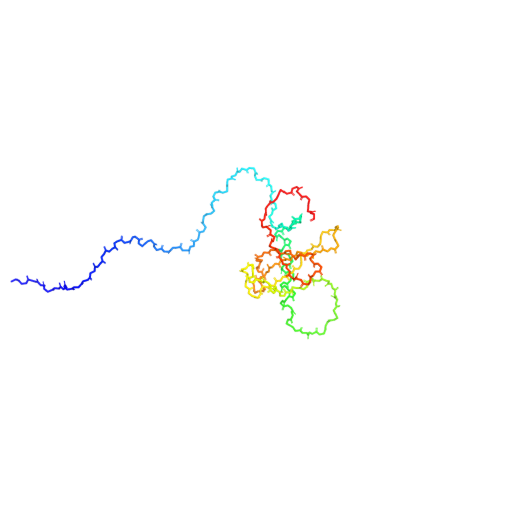1.353 1.00 74.00 84 HIS A O 1
ATOM 661 N N . PRO A 1 85 ? 0.291 -6.239 10.688 1.00 88.19 85 PRO A N 1
ATOM 662 C CA . PRO A 1 85 ? -0.474 -5.064 10.317 1.00 88.19 85 PRO A CA 1
ATOM 663 C C . PRO A 1 85 ? -0.765 -4.227 11.566 1.00 88.19 85 PRO A C 1
ATOM 665 O O . PRO A 1 85 ? -1.074 -4.764 12.631 1.00 88.19 85 PRO A O 1
ATOM 668 N N . MET A 1 86 ? -0.694 -2.907 11.426 1.00 88.88 86 MET A N 1
ATOM 669 C CA . MET A 1 86 ? -0.998 -1.942 12.485 1.00 88.88 86 MET A CA 1
ATOM 670 C C . MET A 1 86 ? -2.154 -1.034 12.071 1.00 88.88 86 MET A C 1
ATOM 672 O O . MET A 1 86 ? -2.413 -0.851 10.884 1.00 88.88 86 MET A O 1
ATOM 676 N N . GLU A 1 87 ? -2.865 -0.469 13.042 1.00 90.81 87 GLU A N 1
ATOM 677 C CA . GLU A 1 87 ? -3.926 0.504 12.774 1.00 90.81 87 GLU A CA 1
ATOM 678 C C . GLU A 1 87 ? -3.365 1.744 12.068 1.00 90.81 87 GLU A C 1
ATOM 680 O O . GLU A 1 87 ? -2.329 2.291 12.460 1.00 90.81 87 GLU A O 1
ATOM 685 N N . PHE A 1 88 ? -4.064 2.218 11.034 1.00 93.00 88 PHE A N 1
ATOM 686 C CA . PHE A 1 88 ? -3.684 3.444 10.356 1.00 93.00 88 PHE A CA 1
ATOM 687 C C . PHE A 1 88 ? -4.371 4.659 10.985 1.00 93.00 88 PHE A C 1
ATOM 689 O O . PHE A 1 88 ? -5.421 5.106 10.532 1.00 93.00 88 PHE A O 1
ATOM 696 N N . ILE A 1 89 ? -3.722 5.250 11.992 1.00 89.38 89 ILE A N 1
ATOM 697 C CA . ILE A 1 89 ? -4.257 6.379 12.784 1.00 89.38 89 ILE A CA 1
ATOM 698 C C . ILE A 1 89 ? -4.685 7.578 11.910 1.00 89.38 89 ILE A C 1
ATOM 700 O O . ILE A 1 89 ? -5.565 8.347 12.286 1.00 89.38 89 ILE A O 1
ATOM 704 N N . ARG A 1 90 ? -4.083 7.746 10.725 1.00 91.31 90 ARG A N 1
ATOM 705 C CA . ARG A 1 90 ? -4.361 8.859 9.800 1.00 91.31 90 ARG A CA 1
ATOM 706 C C . ARG A 1 90 ? -5.311 8.478 8.656 1.00 91.31 90 ARG A C 1
ATOM 708 O O . ARG A 1 90 ? -5.447 9.255 7.722 1.00 91.31 90 ARG A O 1
ATOM 715 N N . ALA A 1 91 ? -5.980 7.322 8.708 1.00 93.88 91 ALA A N 1
ATOM 716 C CA . ALA A 1 91 ? -6.811 6.787 7.620 1.00 93.88 91 ALA A CA 1
ATOM 717 C C . ALA A 1 91 ? -7.808 7.799 7.028 1.00 93.88 91 ALA A C 1
ATOM 719 O O . ALA A 1 91 ? -7.910 7.933 5.807 1.00 93.88 91 ALA A O 1
ATOM 720 N N . GLN A 1 92 ? -8.495 8.556 7.886 1.00 95.06 92 GLN A N 1
ATOM 721 C CA . GLN A 1 92 ? -9.499 9.535 7.461 1.00 95.06 92 GLN A CA 1
ATOM 722 C C . GLN A 1 92 ? -8.927 10.657 6.585 1.00 95.06 92 GLN A C 1
ATOM 724 O O . GLN A 1 92 ? -9.615 11.142 5.691 1.00 95.06 92 GLN A O 1
ATOM 729 N N . GLU A 1 93 ? -7.664 11.040 6.782 1.00 94.25 93 GLU A N 1
ATOM 730 C CA . GLU A 1 93 ? -7.001 12.088 5.986 1.00 94.25 93 GLU A CA 1
ATOM 731 C C . GLU A 1 93 ? -6.783 11.666 4.534 1.00 94.25 93 GLU A C 1
ATOM 733 O O . GLU A 1 93 ? -6.627 12.505 3.652 1.00 94.25 93 GLU A O 1
ATOM 738 N N . PHE A 1 94 ? -6.817 10.358 4.288 1.00 94.50 94 PHE A N 1
ATOM 739 C CA . PHE A 1 94 ? -6.719 9.747 2.969 1.00 94.50 94 PHE A CA 1
ATOM 740 C C . PHE A 1 94 ? -8.093 9.322 2.426 1.00 94.50 94 PHE A C 1
ATOM 742 O O . PHE A 1 94 ? -8.170 8.704 1.368 1.00 94.50 94 PHE A O 1
ATOM 749 N N . GLY A 1 95 ? -9.183 9.638 3.137 1.00 96.44 95 GLY A N 1
ATOM 750 C CA . GLY A 1 95 ? -10.537 9.214 2.779 1.00 96.44 95 GLY A CA 1
ATOM 751 C C . GLY A 1 95 ? -10.797 7.721 3.002 1.00 96.44 95 GLY A C 1
ATOM 752 O O . GLY A 1 95 ? -11.741 7.172 2.434 1.00 96.44 95 GLY A O 1
ATOM 753 N N . TYR A 1 96 ? -9.965 7.047 3.800 1.00 96.12 96 TYR A N 1
ATOM 754 C CA . TYR A 1 96 ? -10.131 5.634 4.119 1.00 96.12 96 TYR A CA 1
ATOM 755 C C . TYR A 1 96 ? -11.033 5.432 5.351 1.00 96.12 96 TYR A C 1
ATOM 757 O O . TYR A 1 96 ? -11.121 6.318 6.206 1.00 96.12 96 TYR A O 1
ATOM 765 N N . PRO A 1 97 ? -11.686 4.261 5.491 1.00 96.31 97 PRO A N 1
ATOM 766 C CA . PRO A 1 97 ? -12.427 3.903 6.701 1.00 96.31 97 PRO A CA 1
ATOM 767 C C . PRO A 1 97 ? -11.549 3.895 7.963 1.00 96.31 97 PRO A C 1
ATOM 769 O O . PRO A 1 97 ? -10.360 3.591 7.897 1.00 96.31 97 PRO A O 1
ATOM 772 N N . ASN A 1 98 ? -12.134 4.140 9.138 1.00 92.75 98 ASN A N 1
ATOM 773 C CA . ASN A 1 98 ? -11.384 4.209 10.407 1.00 92.75 98 ASN A CA 1
ATOM 774 C C . ASN A 1 98 ? -10.699 2.897 10.793 1.00 92.75 98 ASN A C 1
ATOM 776 O O . ASN A 1 98 ? -9.664 2.912 11.440 1.00 92.75 98 ASN A O 1
ATOM 780 N N . ASN A 1 99 ? -11.267 1.760 10.398 1.00 92.06 99 ASN A N 1
ATOM 781 C CA . ASN A 1 99 ? -10.706 0.439 10.671 1.00 92.06 99 ASN A CA 1
ATOM 782 C C . ASN A 1 99 ? -9.600 0.040 9.678 1.00 92.06 99 ASN A C 1
ATOM 784 O O . ASN A 1 99 ? -9.266 -1.139 9.587 1.00 92.06 99 ASN A O 1
ATOM 788 N N . THR A 1 100 ? -9.071 0.984 8.898 1.00 95.06 100 THR A N 1
ATOM 789 C CA . THR A 1 100 ? -7.980 0.721 7.956 1.00 95.06 100 THR A CA 1
ATOM 790 C C . THR A 1 100 ? -6.724 0.304 8.706 1.00 95.06 100 THR A C 1
ATOM 792 O O . THR A 1 100 ? -6.307 0.949 9.669 1.00 95.06 100 THR A O 1
ATOM 795 N N . MET A 1 101 ? -6.088 -0.754 8.218 1.00 94.31 101 MET A N 1
ATOM 796 C CA . MET A 1 101 ? -4.782 -1.193 8.685 1.00 94.31 101 MET A CA 1
ATOM 797 C C . MET A 1 101 ? -3.714 -0.866 7.647 1.00 94.31 101 MET A C 1
ATOM 799 O O . MET A 1 101 ? -4.004 -0.718 6.460 1.00 94.31 101 MET A O 1
ATOM 803 N N . ILE A 1 102 ? -2.471 -0.765 8.099 1.00 93.38 102 ILE A N 1
ATOM 804 C CA . ILE A 1 102 ? -1.293 -0.636 7.252 1.00 93.38 102 ILE A CA 1
ATOM 805 C C . ILE A 1 102 ? -0.296 -1.753 7.550 1.00 93.38 102 ILE A C 1
ATOM 807 O O . ILE A 1 102 ? -0.094 -2.134 8.702 1.00 93.38 102 ILE A O 1
ATOM 811 N N . VAL A 1 103 ? 0.338 -2.268 6.502 1.00 92.25 103 VAL A N 1
ATOM 812 C CA . VAL A 1 103 ? 1.406 -3.273 6.577 1.00 92.25 103 VAL A CA 1
ATOM 813 C C . VAL A 1 103 ? 2.583 -2.824 5.721 1.00 92.25 103 VAL A C 1
ATOM 815 O O . VAL A 1 103 ? 2.395 -2.261 4.644 1.00 92.25 103 VAL A O 1
ATOM 818 N N . GLU A 1 104 ? 3.802 -3.002 6.222 1.00 90.56 104 GLU A N 1
ATOM 819 C CA . GLU A 1 104 ? 5.005 -2.516 5.545 1.00 90.56 104 GLU A CA 1
ATOM 820 C C . GLU A 1 104 ? 5.293 -3.327 4.278 1.00 90.56 104 GLU A C 1
ATOM 822 O O . GLU A 1 104 ? 5.184 -4.553 4.264 1.00 90.56 104 GLU A O 1
ATOM 827 N N . LEU A 1 105 ? 5.700 -2.637 3.216 1.00 89.81 105 LEU A N 1
ATOM 828 C CA . LEU A 1 105 ? 6.149 -3.270 1.982 1.00 89.81 105 LEU A CA 1
ATOM 829 C C . LEU A 1 105 ? 7.549 -3.893 2.155 1.00 89.81 105 LEU A C 1
ATOM 831 O O . LEU A 1 105 ? 8.322 -3.476 3.026 1.00 89.81 105 LEU A O 1
ATOM 835 N N . PRO A 1 106 ? 7.922 -4.885 1.330 1.00 83.25 106 PRO A N 1
ATOM 836 C CA . PRO A 1 106 ? 9.258 -5.463 1.373 1.00 83.25 106 PRO A CA 1
ATOM 837 C C . PRO A 1 106 ? 10.324 -4.423 1.009 1.00 83.25 106 PRO A C 1
ATOM 839 O O . PRO A 1 106 ? 10.090 -3.511 0.213 1.00 83.25 106 PRO A O 1
ATOM 842 N N . LEU A 1 107 ? 11.494 -4.569 1.630 1.00 72.94 107 LEU A N 1
ATOM 843 C CA . LEU A 1 107 ? 12.697 -3.809 1.300 1.00 72.94 107 LEU A CA 1
ATOM 844 C C . LEU A 1 107 ? 13.244 -4.254 -0.058 1.00 72.94 107 LEU A C 1
ATOM 846 O O . LEU A 1 107 ? 13.214 -5.441 -0.385 1.00 72.94 107 LEU A O 1
ATOM 850 N N . SER A 1 108 ? 13.807 -3.308 -0.803 1.00 63.97 108 SER A N 1
ATOM 851 C CA . SER A 1 108 ? 14.755 -3.637 -1.862 1.00 63.97 108 SER A CA 1
ATOM 852 C C . SER A 1 108 ? 16.064 -4.141 -1.253 1.00 63.97 108 SER A C 1
ATOM 854 O O . SER A 1 108 ? 16.445 -3.724 -0.158 1.00 63.97 108 SER A O 1
ATOM 856 N N . LEU A 1 109 ? 16.777 -5.018 -1.968 1.00 55.94 109 LEU A N 1
ATOM 857 C CA . LEU A 1 109 ? 18.031 -5.646 -1.517 1.00 55.94 109 LEU A CA 1
ATOM 858 C C . LEU A 1 109 ? 19.129 -4.642 -1.114 1.00 55.94 109 LEU A C 1
ATOM 860 O O . LEU A 1 109 ? 20.082 -5.026 -0.442 1.00 55.94 109 LEU A O 1
ATOM 864 N N . PHE A 1 110 ? 19.009 -3.375 -1.515 1.00 55.84 110 PHE A N 1
ATOM 865 C CA . PHE A 1 110 ? 20.008 -2.331 -1.282 1.00 55.84 110 PHE A CA 1
ATOM 866 C C . PHE A 1 110 ? 19.600 -1.286 -0.234 1.00 55.84 110 PHE A C 1
ATOM 868 O O . PHE A 1 110 ? 20.301 -0.289 -0.067 1.00 55.84 110 PHE A O 1
ATOM 875 N N . GLU A 1 111 ? 18.483 -1.476 0.471 1.00 59.41 111 GLU A N 1
ATOM 876 C CA . GLU A 1 111 ? 17.927 -0.452 1.358 1.00 59.41 111 GLU A CA 1
ATOM 877 C C . GLU A 1 111 ? 17.918 -0.873 2.829 1.00 59.41 111 GLU A C 1
ATOM 879 O O . GLU A 1 111 ? 17.653 -2.021 3.175 1.00 59.41 111 GLU A O 1
ATOM 884 N N . ILE A 1 112 ? 18.205 0.095 3.706 1.00 58.03 112 ILE A N 1
ATOM 885 C CA . ILE A 1 112 ? 18.330 -0.116 5.157 1.00 58.03 112 ILE A CA 1
ATOM 886 C C . ILE A 1 112 ? 16.980 0.101 5.866 1.00 58.03 112 ILE A C 1
ATOM 888 O O . ILE A 1 112 ? 16.713 -0.518 6.894 1.00 58.03 112 ILE A O 1
ATOM 892 N N . LEU A 1 113 ? 16.105 0.953 5.316 1.00 69.12 113 LEU A N 1
ATOM 893 C CA . LEU A 1 113 ? 14.798 1.300 5.886 1.00 69.12 113 LEU A CA 1
ATOM 894 C C . LEU A 1 113 ? 13.717 1.365 4.794 1.00 69.12 113 LEU A C 1
ATOM 896 O O . LEU A 1 113 ? 13.931 1.918 3.708 1.00 69.12 113 LEU A O 1
ATOM 900 N N . ASN A 1 114 ? 12.540 0.796 5.082 1.00 73.88 114 ASN A N 1
ATOM 901 C CA . ASN A 1 114 ? 11.342 0.970 4.269 1.00 73.88 114 ASN A CA 1
ATOM 902 C C . ASN A 1 114 ? 10.254 1.625 5.109 1.00 73.88 114 ASN A C 1
ATOM 904 O O . ASN A 1 114 ? 9.852 1.135 6.156 1.00 73.88 114 ASN A O 1
ATOM 908 N N . LEU A 1 115 ? 9.794 2.769 4.626 1.00 86.62 115 LEU A N 1
ATOM 909 C CA . LEU A 1 115 ? 8.740 3.550 5.251 1.00 86.62 115 LEU A CA 1
ATOM 910 C C . LEU A 1 115 ? 7.475 3.568 4.392 1.00 86.62 115 LEU A C 1
ATOM 912 O O . LEU A 1 115 ? 6.607 4.414 4.588 1.00 86.62 115 LEU A O 1
ATOM 916 N N . ASN A 1 116 ? 7.366 2.637 3.444 1.00 90.62 116 ASN A N 1
ATOM 917 C CA . ASN A 1 116 ? 6.201 2.469 2.593 1.00 90.62 116 ASN A CA 1
ATOM 918 C C . ASN A 1 116 ? 5.316 1.343 3.115 1.00 90.62 116 ASN A C 1
ATOM 920 O O . ASN A 1 116 ? 5.784 0.243 3.412 1.00 90.62 116 ASN A O 1
ATOM 924 N N . TYR A 1 117 ? 4.020 1.616 3.167 1.00 93.38 117 TYR A N 1
ATOM 925 C CA . TYR A 1 117 ? 3.018 0.724 3.718 1.00 93.38 117 TYR A CA 1
ATOM 926 C C . TYR A 1 117 ? 1.834 0.594 2.766 1.00 93.38 117 TYR A C 1
ATOM 928 O O . TYR A 1 117 ? 1.392 1.581 2.177 1.00 93.38 117 TYR A O 1
ATOM 936 N N . VAL A 1 118 ? 1.275 -0.607 2.656 1.00 95.56 118 VAL A N 1
ATOM 937 C CA . VAL A 1 118 ? -0.019 -0.824 2.005 1.00 95.56 118 VAL A CA 1
ATOM 938 C C . VAL A 1 118 ? -1.117 -0.564 3.023 1.00 95.56 118 VAL A C 1
ATOM 940 O O . VAL A 1 118 ? -1.143 -1.213 4.064 1.00 95.56 118 VAL A O 1
ATOM 943 N N . ALA A 1 119 ? -2.022 0.362 2.716 1.00 96.44 119 ALA A N 1
ATOM 944 C CA . ALA A 1 119 ? -3.255 0.569 3.462 1.00 96.44 119 ALA A CA 1
ATOM 945 C C . ALA A 1 119 ? -4.334 -0.376 2.928 1.00 96.44 119 ALA A C 1
ATOM 947 O O . ALA A 1 119 ? -4.575 -0.430 1.717 1.00 96.44 119 ALA A O 1
ATOM 948 N N . PHE A 1 120 ? -4.994 -1.111 3.817 1.00 96.31 120 PHE A N 1
ATOM 949 C CA . PHE A 1 120 ? -6.011 -2.088 3.454 1.00 96.31 120 PHE A CA 1
ATOM 950 C C . PHE A 1 120 ? -7.146 -2.150 4.479 1.00 96.31 120 PHE A C 1
ATOM 952 O O . PHE A 1 120 ? -6.984 -1.819 5.655 1.00 96.31 120 PHE A O 1
ATOM 959 N N . SER A 1 121 ? -8.313 -2.586 4.018 1.00 95.12 121 SER A N 1
ATOM 960 C CA . SER A 1 121 ? -9.445 -2.908 4.881 1.00 95.12 121 SER A CA 1
ATOM 961 C C . SER A 1 121 ? -9.295 -4.347 5.393 1.00 95.12 121 SER A C 1
ATOM 963 O O . SER A 1 121 ? -9.233 -5.271 4.580 1.00 95.12 121 SER A O 1
ATOM 965 N N . PRO A 1 122 ? -9.246 -4.582 6.718 1.00 90.50 122 PRO A N 1
ATOM 966 C CA . PRO A 1 122 ? -9.031 -5.919 7.275 1.00 90.50 122 PRO A CA 1
ATOM 967 C C . PRO A 1 122 ? -10.265 -6.829 7.176 1.00 90.50 122 PRO A C 1
ATOM 969 O O . PRO A 1 122 ? -10.147 -8.035 7.359 1.00 90.50 122 PRO A O 1
ATOM 972 N N . MET A 1 123 ? -11.451 -6.275 6.897 1.00 88.19 123 MET A N 1
ATOM 973 C CA . MET A 1 123 ? -12.703 -7.043 6.817 1.00 88.19 123 MET A CA 1
ATOM 974 C C . MET A 1 123 ? -12.820 -7.855 5.523 1.00 88.19 123 MET A C 1
ATOM 976 O O . MET A 1 123 ? -13.395 -8.939 5.523 1.00 88.19 123 MET A O 1
ATOM 980 N N . ASP A 1 124 ? -12.299 -7.313 4.425 1.00 91.19 124 ASP A N 1
ATOM 981 C CA . ASP A 1 124 ? -12.379 -7.868 3.071 1.00 91.19 124 ASP A CA 1
ATOM 982 C C . ASP A 1 124 ? -11.002 -7.969 2.392 1.00 91.19 124 ASP A C 1
ATOM 984 O O . ASP A 1 124 ? -10.918 -8.296 1.209 1.00 91.19 124 ASP A O 1
ATOM 988 N N . CYS A 1 125 ? -9.921 -7.693 3.129 1.00 91.81 125 CYS A N 1
ATOM 989 C CA . CYS A 1 125 ? -8.533 -7.714 2.652 1.00 91.81 125 CYS A CA 1
ATOM 990 C C . CYS A 1 125 ? -8.305 -6.854 1.406 1.00 91.81 125 CYS A C 1
ATOM 992 O O . CYS A 1 125 ? -7.448 -7.137 0.567 1.00 91.81 125 CYS A O 1
ATOM 994 N N . LYS A 1 126 ? -9.095 -5.786 1.271 1.00 94.88 126 LYS A N 1
ATOM 995 C CA . LYS A 1 126 ? -9.070 -4.921 0.101 1.00 94.88 126 LYS A CA 1
ATOM 996 C C . LYS A 1 126 ? -7.995 -3.855 0.247 1.00 94.88 126 LYS A C 1
ATOM 998 O O . LYS A 1 126 ? -8.016 -3.075 1.197 1.00 94.88 126 LYS A O 1
ATOM 1003 N N . ILE A 1 127 ? -7.112 -3.765 -0.744 1.00 96.31 127 ILE A N 1
ATOM 1004 C CA . ILE A 1 127 ? -6.138 -2.674 -0.859 1.00 96.31 127 ILE A CA 1
ATOM 1005 C C . ILE A 1 127 ? -6.881 -1.354 -1.095 1.00 96.31 127 ILE A C 1
ATOM 1007 O O . ILE A 1 127 ? -7.702 -1.240 -2.006 1.00 96.31 127 ILE A O 1
ATOM 1011 N N . LEU A 1 128 ? -6.559 -0.355 -0.279 1.00 96.75 128 LEU A N 1
ATOM 1012 C CA . LEU A 1 128 ? -7.079 1.008 -0.378 1.00 96.75 128 LEU A CA 1
ATOM 1013 C C . LEU A 1 128 ? -6.060 1.945 -1.034 1.00 96.75 128 LEU A C 1
ATOM 1015 O O . LEU A 1 128 ? -6.438 2.838 -1.788 1.00 96.75 128 LEU A O 1
ATOM 1019 N N . GLY A 1 129 ? -4.770 1.705 -0.799 1.00 96.56 129 GLY A N 1
ATOM 1020 C CA . GLY A 1 129 ? -3.683 2.449 -1.423 1.00 96.56 129 GLY A CA 1
ATOM 1021 C C . GLY A 1 129 ? -2.334 2.131 -0.792 1.00 96.56 129 GLY A C 1
ATOM 1022 O O . GLY A 1 129 ? -2.215 1.224 0.029 1.00 96.56 129 GLY A O 1
ATOM 1023 N N . VAL A 1 130 ? -1.314 2.901 -1.164 1.00 96.25 130 VAL A N 1
ATOM 1024 C CA . VAL A 1 130 ? 0.020 2.827 -0.558 1.00 96.25 130 VAL A CA 1
ATOM 1025 C C . VAL A 1 130 ? 0.387 4.202 -0.018 1.00 96.25 130 VAL A C 1
ATOM 1027 O O . VAL A 1 130 ? 0.108 5.221 -0.654 1.00 96.25 130 VAL A O 1
ATOM 1030 N N . VAL A 1 131 ? 0.984 4.228 1.169 1.00 94.62 131 VAL A N 1
ATOM 1031 C CA . VAL A 1 131 ? 1.414 5.445 1.858 1.00 94.62 131 VAL A CA 1
ATOM 1032 C C . VAL A 1 131 ? 2.886 5.348 2.241 1.00 94.62 131 VAL A C 1
ATOM 1034 O O . VAL A 1 131 ? 3.350 4.300 2.677 1.00 94.62 131 VAL A O 1
ATOM 1037 N N . SER A 1 132 ? 3.611 6.453 2.106 1.00 91.81 132 SER A N 1
ATOM 1038 C CA . SER A 1 132 ? 4.985 6.608 2.584 1.00 91.81 132 SER A CA 1
ATOM 1039 C C . SER A 1 132 ? 4.970 7.455 3.846 1.00 91.81 132 SER A C 1
ATOM 1041 O O . SER A 1 132 ? 4.455 8.574 3.828 1.00 91.81 132 SER A O 1
ATOM 1043 N N . LYS A 1 133 ? 5.548 6.959 4.934 1.00 87.88 133 LYS A N 1
ATOM 1044 C CA . LYS A 1 133 ? 5.846 7.762 6.120 1.00 87.88 133 LYS A CA 1
ATOM 1045 C C . LYS A 1 133 ? 7.045 8.666 5.810 1.00 87.88 133 LYS A C 1
ATOM 1047 O O . LYS A 1 133 ? 7.992 8.218 5.167 1.00 87.88 133 LYS A O 1
ATOM 1052 N N . ASN A 1 134 ? 6.991 9.934 6.213 1.00 79.69 134 ASN A N 1
ATOM 1053 C CA . ASN A 1 134 ? 8.132 10.841 6.052 1.00 79.69 134 ASN A CA 1
ATOM 1054 C C . ASN A 1 134 ? 9.245 10.488 7.055 1.00 79.69 134 ASN A C 1
ATOM 1056 O O . ASN A 1 134 ? 8.966 10.136 8.202 1.00 79.69 134 ASN A O 1
ATOM 1060 N N . GLU A 1 135 ? 10.501 10.633 6.628 1.00 67.00 135 GLU A N 1
ATOM 1061 C CA . GLU A 1 135 ? 11.704 10.531 7.470 1.00 67.00 135 GLU A CA 1
ATOM 1062 C C . GLU A 1 135 ? 11.949 11.822 8.270 1.00 67.00 135 GLU A C 1
ATOM 1064 O O . GLU A 1 135 ? 13.060 12.343 8.301 1.00 67.00 135 GLU A O 1
ATOM 1069 N N . ASP A 1 136 ? 10.925 12.391 8.903 1.00 57.16 136 ASP A N 1
ATOM 1070 C CA . ASP A 1 136 ? 11.164 13.544 9.771 1.00 57.16 136 ASP A CA 1
ATOM 1071 C C . ASP A 1 136 ? 11.630 13.060 11.152 1.00 57.16 136 ASP A C 1
ATOM 1073 O O . ASP A 1 136 ? 11.016 12.202 11.784 1.00 57.16 136 ASP A O 1
ATOM 1077 N N . TRP A 1 137 ? 12.750 13.623 11.622 1.00 47.34 137 TRP A N 1
ATOM 1078 C CA . TRP A 1 137 ? 13.357 13.348 12.936 1.00 47.34 137 TRP A CA 1
ATOM 1079 C C . TRP A 1 137 ? 12.484 13.807 14.113 1.00 47.34 137 TRP A C 1
ATOM 1081 O O . TRP A 1 137 ? 12.713 13.426 15.261 1.00 47.34 137 TRP A O 1
ATOM 1091 N N . PHE A 1 138 ? 11.480 14.635 13.834 1.00 44.53 138 PHE A N 1
ATOM 1092 C CA . PHE A 1 138 ? 10.464 15.028 14.794 1.00 44.53 138 PHE A CA 1
ATOM 1093 C C . PHE A 1 138 ? 9.310 14.033 14.721 1.00 44.53 138 PHE A C 1
ATOM 1095 O O . PHE A 1 138 ? 8.920 13.620 13.640 1.00 44.53 138 PHE A O 1
ATOM 1102 N N . TYR A 1 139 ? 8.755 13.675 15.877 1.00 48.66 139 TYR A N 1
ATOM 1103 C CA . TYR A 1 139 ? 7.703 12.677 16.125 1.00 48.66 139 TYR A CA 1
ATOM 1104 C C . TYR A 1 139 ? 6.376 12.841 15.340 1.00 48.66 139 TYR A C 1
ATOM 1106 O O . TYR A 1 139 ? 5.355 12.268 15.721 1.00 48.66 139 TYR A O 1
ATOM 1114 N N . THR A 1 140 ? 6.338 13.617 14.258 1.00 53.31 140 THR A N 1
ATOM 1115 C CA . THR A 1 140 ? 5.184 13.738 13.379 1.00 53.31 140 THR A CA 1
ATOM 1116 C C . THR A 1 140 ? 5.069 12.465 12.538 1.00 53.31 140 THR A C 1
ATOM 1118 O O . THR A 1 140 ? 5.835 12.189 11.619 1.00 53.31 140 THR A O 1
ATOM 1121 N N . THR A 1 141 ? 4.063 11.651 12.850 1.00 69.81 141 THR A N 1
ATOM 1122 C CA . THR A 1 141 ? 3.624 10.489 12.063 1.00 69.81 141 THR A CA 1
ATOM 1123 C C . THR A 1 141 ? 2.953 10.940 10.761 1.00 69.81 141 THR A C 1
ATOM 1125 O O . THR A 1 141 ? 1.800 10.620 10.484 1.00 69.81 141 THR A O 1
ATOM 1128 N N . SER A 1 142 ? 3.658 11.749 9.969 1.00 82.56 142 SER A N 1
ATOM 1129 C CA . SER A 1 142 ? 3.154 12.290 8.716 1.00 82.56 142 SER A CA 1
ATOM 1130 C C . SER A 1 142 ? 3.349 11.280 7.584 1.00 82.56 142 SER A C 1
ATOM 1132 O O . SER A 1 142 ? 4.401 10.651 7.447 1.00 82.56 142 SER A O 1
ATOM 1134 N N . PHE A 1 143 ? 2.303 11.117 6.778 1.00 89.50 143 PHE A N 1
ATOM 1135 C CA . PHE A 1 143 ? 2.269 10.198 5.647 1.00 89.50 143 PHE A CA 1
ATOM 1136 C C . PHE A 1 143 ? 1.974 10.964 4.360 1.00 89.50 143 PHE A C 1
ATOM 1138 O O . PHE A 1 143 ? 1.322 12.008 4.374 1.00 89.50 143 PHE A O 1
ATOM 1145 N N . LYS A 1 144 ? 2.422 10.418 3.233 1.00 92.62 144 LYS A N 1
ATOM 1146 C CA . LYS A 1 144 ? 2.097 10.886 1.885 1.00 92.62 144 LYS A CA 1
ATOM 1147 C C . LYS A 1 144 ? 1.543 9.731 1.068 1.00 92.62 144 LYS A C 1
ATOM 1149 O O . LYS A 1 144 ? 2.028 8.607 1.175 1.00 92.62 144 LYS A O 1
ATOM 1154 N N . ALA A 1 145 ? 0.536 10.010 0.247 1.00 94.31 145 ALA A N 1
ATOM 1155 C CA . ALA A 1 145 ? -0.025 9.013 -0.652 1.00 94.31 145 ALA A CA 1
ATOM 1156 C C . 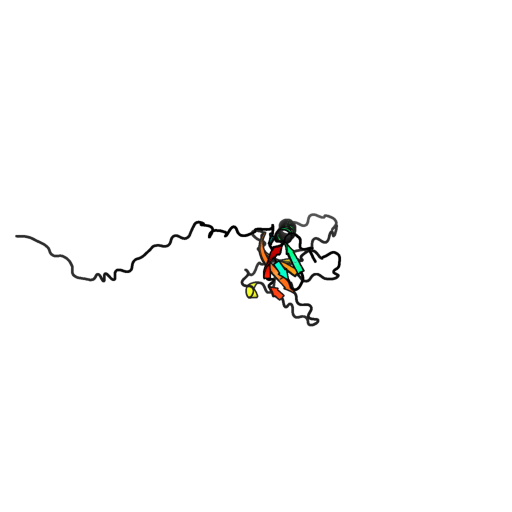ALA A 1 145 ? 0.965 8.724 -1.784 1.00 94.31 145 ALA A C 1
ATOM 1158 O O . ALA A 1 145 ? 1.510 9.647 -2.393 1.00 94.31 145 ALA A O 1
ATOM 1159 N N . CYS A 1 146 ? 1.173 7.447 -2.079 1.00 94.25 146 CYS A N 1
ATOM 1160 C CA . CYS A 1 146 ? 1.923 7.027 -3.250 1.00 94.25 146 CYS A CA 1
ATOM 1161 C C . CYS A 1 146 ? 1.033 7.066 -4.493 1.00 94.25 146 CYS A C 1
ATOM 1163 O O . CYS A 1 146 ? -0.178 6.834 -4.436 1.00 94.25 146 CYS A O 1
ATOM 1165 N N . ARG A 1 147 ? 1.638 7.353 -5.644 1.00 95.31 147 ARG A N 1
ATOM 1166 C CA . ARG A 1 147 ? 0.912 7.517 -6.903 1.00 95.31 147 ARG A CA 1
ATOM 1167 C C . ARG A 1 147 ? 0.612 6.160 -7.528 1.00 95.31 147 ARG A C 1
ATOM 1169 O O . ARG A 1 147 ? 1.528 5.375 -7.744 1.00 95.31 147 ARG A O 1
ATOM 1176 N N . HIS A 1 148 ? -0.639 5.912 -7.904 1.00 93.62 148 HIS A N 1
ATOM 1177 C CA . HIS A 1 148 ? -0.969 4.775 -8.763 1.00 93.62 148 HIS A CA 1
ATOM 1178 C C . HIS A 1 148 ? -0.430 5.019 -10.182 1.00 93.62 148 HIS A C 1
ATOM 1180 O O . HIS A 1 148 ? -0.698 6.064 -10.778 1.00 93.62 148 HIS A O 1
ATOM 1186 N N . THR A 1 149 ? 0.359 4.089 -10.719 1.00 92.25 149 THR A N 1
ATOM 1187 C CA . THR A 1 149 ? 1.091 4.288 -11.977 1.00 92.25 149 THR A CA 1
ATOM 1188 C C . THR A 1 149 ? 1.267 2.985 -12.763 1.00 92.25 149 THR A C 1
ATOM 1190 O O . THR A 1 149 ? 1.007 1.888 -12.265 1.00 92.25 149 THR A O 1
ATOM 1193 N N . SER A 1 150 ? 1.725 3.113 -14.010 1.00 90.25 150 SER A N 1
ATOM 1194 C CA . SER A 1 150 ? 2.147 1.993 -14.856 1.00 90.25 150 SER A CA 1
ATOM 1195 C C . SER A 1 150 ? 3.531 2.264 -15.440 1.00 90.25 150 SER A C 1
ATOM 1197 O O . SER A 1 150 ? 3.868 3.414 -15.728 1.00 90.25 150 SER A O 1
ATOM 1199 N N . TRP A 1 151 ? 4.342 1.223 -15.621 1.00 87.12 151 TRP A N 1
ATOM 1200 C CA . TRP A 1 151 ? 5.687 1.347 -16.189 1.00 87.12 151 TRP A CA 1
ATOM 1201 C C . TRP A 1 151 ? 6.043 0.161 -17.096 1.00 87.12 151 TRP A C 1
ATOM 1203 O O . TRP A 1 151 ? 5.421 -0.895 -16.987 1.00 87.12 151 TRP A O 1
ATOM 1213 N N . PRO A 1 152 ? 7.011 0.317 -18.017 1.00 85.50 152 PRO A N 1
ATOM 1214 C CA . PRO A 1 152 ? 7.417 -0.753 -18.933 1.00 85.50 152 PRO A CA 1
ATOM 1215 C C . PRO A 1 152 ? 7.947 -2.009 -18.221 1.00 85.50 152 PRO A C 1
ATOM 1217 O O . PRO A 1 152 ? 8.558 -1.908 -17.156 1.00 85.50 152 PRO A O 1
ATOM 1220 N N . PHE A 1 153 ? 7.765 -3.191 -18.826 1.00 76.75 153 PHE A N 1
ATOM 1221 C CA . PHE A 1 153 ? 8.175 -4.470 -18.226 1.00 76.75 153 PHE A CA 1
ATOM 1222 C C . PHE A 1 153 ? 9.686 -4.599 -17.987 1.00 76.75 153 PHE A C 1
ATOM 1224 O O . PHE A 1 153 ? 10.105 -5.255 -17.038 1.00 76.75 153 PHE A O 1
ATOM 1231 N N . ASN A 1 154 ? 10.493 -3.965 -18.840 1.00 71.19 154 ASN A N 1
ATOM 1232 C CA . ASN A 1 154 ? 11.959 -3.994 -18.809 1.00 71.19 154 ASN A CA 1
ATOM 1233 C C . ASN A 1 154 ? 12.583 -3.096 -17.725 1.00 71.19 154 ASN A C 1
ATOM 1235 O O . ASN A 1 154 ? 13.806 -2.993 -17.644 1.00 71.19 154 ASN A O 1
ATOM 1239 N N . TRP A 1 155 ? 11.772 -2.422 -16.910 1.00 64.69 155 TRP A N 1
ATOM 1240 C CA . TRP A 1 155 ? 12.272 -1.610 -15.811 1.00 64.69 155 TRP A CA 1
ATOM 1241 C C . TRP A 1 155 ? 12.688 -2.504 -14.636 1.00 64.69 155 TRP A C 1
ATOM 1243 O O . TRP A 1 155 ? 11.876 -3.275 -14.125 1.00 64.69 155 TRP A O 1
ATOM 1253 N N . LEU A 1 156 ? 13.946 -2.388 -14.206 1.00 62.06 156 LEU A N 1
ATOM 1254 C CA . LEU A 1 156 ? 14.452 -3.065 -13.012 1.00 62.06 156 LEU A CA 1
ATOM 1255 C C . LEU A 1 156 ? 13.869 -2.403 -11.764 1.00 62.06 156 LEU A C 1
ATOM 1257 O O . LEU A 1 156 ? 13.986 -1.188 -11.599 1.00 62.06 156 LEU A O 1
ATOM 1261 N N . GLU A 1 157 ? 13.245 -3.212 -10.908 1.00 55.22 157 GLU A N 1
ATOM 1262 C CA . GLU A 1 157 ? 12.754 -2.770 -9.605 1.00 55.22 157 GLU A CA 1
ATOM 1263 C C . GLU A 1 157 ? 13.921 -2.229 -8.773 1.00 55.22 157 GLU A C 1
ATOM 1265 O O . GLU A 1 157 ? 14.991 -2.838 -8.723 1.00 55.22 157 GLU A O 1
ATOM 1270 N N . LYS A 1 158 ? 13.719 -1.046 -8.190 1.00 52.25 158 LYS A N 1
ATOM 1271 C CA . LYS A 1 158 ? 14.668 -0.391 -7.292 1.00 52.25 158 LYS A CA 1
ATOM 1272 C C . LYS A 1 158 ? 14.145 -0.415 -5.879 1.00 52.25 158 LYS A C 1
ATOM 1274 O O . LYS A 1 158 ? 12.931 -0.158 -5.704 1.00 52.25 158 LYS A O 1
#

Organism: NCBI:txid1689686

Radius of gyration: 26.36 Å; chains: 1; bounding box: 99×43×54 Å

pLDDT: mean 71.18, std 21.63, range [31.97, 96.75]

Secondary structure (DSSP, 8-state):
---------------------------------S----EEEEEEETTEEEEHHHHHHHHHHHHHHHHTTS---------------EE-TTGGGGT--TT-EEEEPPPPTT-S---EEEEEETTTTEEEEEEEE---SSS---EEEPEEEEEETTPPP-

Sequence (158 aa):
MKFFVALLLSLLLISTPTIARSVNGSSLQKVDKRNSDPRHFGFECGSRKYKLSTCIDVVKDACEAHSNVRKPKNIVLNYTMAKHPMEFIRAQEFGYPNNTMIVELPLSLFEILNLNYVAFSPMDCKILGVVSKNEDWFYTTSFKACRHTSWPFNWLEK